Protein AF-A0A524MQ37-F1 (afdb_monomer)

Secondary structure (DSSP, 8-state):
--HHHHHHHHHHHHTSTTEEEEEEETTTTEEEEEES-HHHHHHHHHHTT----

Solvent-accessible surface area (backbone atoms only — not comparable to full-atom values): 3263 Å² total; per-residue (Å²): 125,75,68,63,53,47,57,50,51,47,55,48,40,62,69,36,72,65,40,77,46,72,47,72,39,77,89,79,68,40,77,49,72,39,66,45,51,71,68,59,42,51,52,37,36,46,74,74,73,42,91,85,132

pLDDT: mean 83.3, std 9.7, range [49.81, 93.56]

Radius of gyration: 10.05 Å; Cα contacts (8 Å, |Δi|>4): 66; chains: 1; bounding box: 22×19×22 Å

Nearest PDB structures (foldseek):
  2xmw-assembly1_A  TM=9.412E-01  e=1.265E-01  Synechocystis sp. PCC 6803
  4a48-assembly1_A  TM=9.272E-01  e=2.024E-01  Synechocystis sp. PCC 6803
  1fvs-assembly1_A  TM=8.792E-01  e=1.654E-01  Saccharomyces cerevisiae
  2kt2-assembly1_A  TM=8.118E-01  e=2.024E-01  Pseudomonas aeruginosa
  7bnt-assembly1_A  TM=7.588E-01  e=5.927E-01  synthetic construct

Sequence (53 aa):
SCGHCKNAIESEVSTVDGVVAVAVDVEAKLVTVSGGDDLAIRAAIDDAGYDVA

Foldseek 3Di:
DLVVLQCLLQVQLVPAPQWDDWDQDSPVRDIDTDTHDPVSSQVSCVVSVDHDD

Mean predicted aligned error: 4.45 Å

Structure (mmCIF, N/CA/C/O backbone):
data_AF-A0A524MQ37-F1
#
_entry.id   AF-A0A524MQ37-F1
#
loop_
_atom_site.group_PDB
_atom_site.id
_atom_site.type_symbol
_atom_site.label_atom_id
_atom_site.label_alt_id
_atom_site.label_comp_id
_atom_site.label_asym_id
_atom_site.label_entity_id
_atom_site.label_seq_id
_atom_site.pdbx_PDB_ins_code
_atom_site.Cartn_x
_atom_site.Cartn_y
_atom_site.Cartn_z
_atom_site.occupancy
_atom_site.B_iso_or_equiv
_atom_site.auth_seq_id
_atom_site.auth_comp_id
_atom_site.auth_asym_id
_atom_site.auth_atom_id
_atom_site.pdbx_PDB_model_num
ATOM 1 N N . SER A 1 1 ? -11.760 9.734 11.858 1.00 49.81 1 SER A N 1
ATOM 2 C CA . SER A 1 1 ? -12.092 9.612 10.427 1.00 49.81 1 SER A CA 1
ATOM 3 C C . SER A 1 1 ? -11.472 8.320 9.934 1.00 49.81 1 SER A C 1
ATOM 5 O O . SER A 1 1 ? -10.291 8.316 9.640 1.00 49.81 1 SER A O 1
ATOM 7 N N . CYS A 1 2 ? -12.212 7.209 9.948 1.00 59.06 2 CYS A N 1
ATOM 8 C CA . CYS A 1 2 ? -11.666 5.909 9.525 1.00 59.06 2 CYS A CA 1
ATOM 9 C C . CYS A 1 2 ? -11.883 5.651 8.020 1.00 59.06 2 CYS A C 1
ATOM 11 O O . CYS A 1 2 ? -11.168 4.861 7.419 1.00 59.06 2 CYS A O 1
ATOM 13 N N . GLY A 1 3 ? -12.825 6.365 7.385 1.00 56.75 3 GLY A N 1
ATOM 14 C CA . GLY A 1 3 ? -13.099 6.251 5.946 1.00 56.75 3 GLY A CA 1
ATOM 15 C C . GLY A 1 3 ? -12.067 6.934 5.038 1.00 56.75 3 GLY A C 1
ATOM 16 O O . GLY A 1 3 ? -11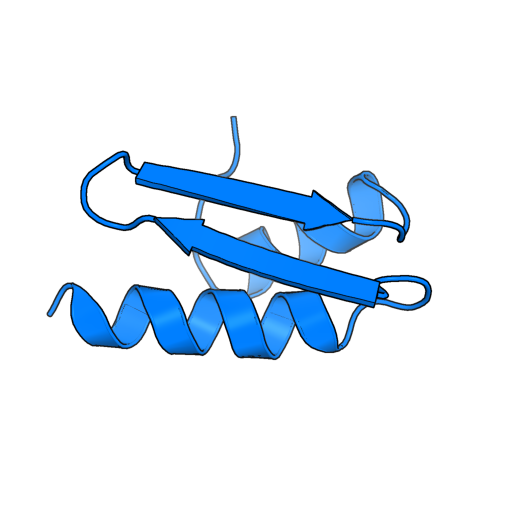.867 6.486 3.916 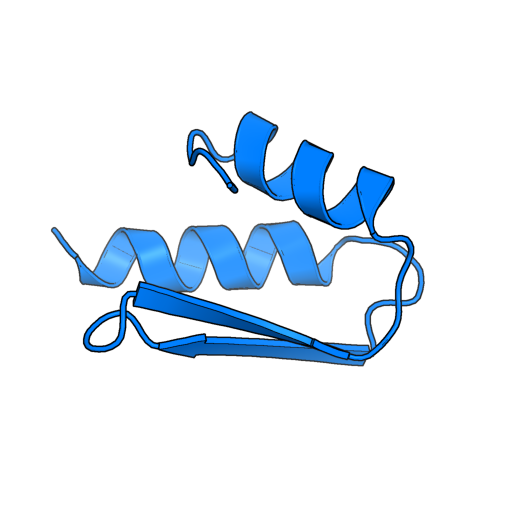1.00 56.75 3 GLY A O 1
ATOM 17 N N . HIS A 1 4 ? -11.366 7.970 5.520 1.00 63.06 4 HIS A N 1
ATOM 18 C CA . HIS A 1 4 ? -10.283 8.603 4.750 1.00 63.06 4 HIS A CA 1
ATOM 19 C C . HIS A 1 4 ? -9.063 7.685 4.600 1.00 63.06 4 HIS A C 1
ATOM 21 O O . HIS A 1 4 ? -8.366 7.769 3.596 1.00 63.06 4 HIS A O 1
ATOM 27 N N . CYS A 1 5 ? -8.844 6.779 5.558 1.00 69.00 5 CYS A N 1
ATOM 28 C CA . CYS A 1 5 ? -7.728 5.840 5.522 1.00 69.00 5 CYS A CA 1
ATOM 29 C C . CYS A 1 5 ? -7.887 4.808 4.406 1.00 69.00 5 CYS A C 1
ATOM 31 O O . CYS A 1 5 ? -6.927 4.519 3.704 1.00 69.00 5 CYS A O 1
ATOM 33 N N . LYS A 1 6 ? -9.116 4.321 4.183 1.00 75.88 6 LYS A N 1
ATOM 34 C CA . LYS A 1 6 ? -9.409 3.343 3.128 1.00 75.88 6 LYS A CA 1
ATOM 35 C C . LYS A 1 6 ? -9.030 3.864 1.745 1.00 75.88 6 LYS A C 1
ATOM 37 O O . LYS A 1 6 ? -8.238 3.240 1.053 1.00 75.88 6 LYS A O 1
ATOM 42 N N . ASN A 1 7 ? -9.589 5.014 1.368 1.00 80.31 7 ASN A N 1
ATOM 43 C CA . ASN A 1 7 ? -9.375 5.568 0.034 1.00 80.31 7 ASN A CA 1
ATOM 44 C C . ASN A 1 7 ? -7.925 6.008 -0.181 1.00 80.31 7 ASN A C 1
ATOM 46 O O . ASN A 1 7 ? -7.428 5.856 -1.288 1.00 80.31 7 ASN A O 1
ATOM 50 N N . ALA A 1 8 ? -7.256 6.533 0.852 1.00 82.75 8 ALA A N 1
ATOM 51 C CA . ALA A 1 8 ? -5.845 6.891 0.751 1.00 82.75 8 ALA A CA 1
ATOM 52 C C . ALA A 1 8 ? -4.986 5.653 0.451 1.00 82.75 8 ALA A C 1
ATOM 54 O O . ALA A 1 8 ? -4.277 5.636 -0.547 1.00 82.75 8 ALA A O 1
ATOM 55 N N . ILE A 1 9 ? -5.128 4.586 1.244 1.00 81.88 9 ILE A N 1
ATOM 56 C CA . ILE A 1 9 ? -4.351 3.352 1.065 1.00 81.88 9 ILE A CA 1
ATOM 57 C C . ILE A 1 9 ? -4.670 2.687 -0.281 1.00 81.88 9 ILE A C 1
ATOM 59 O O . ILE A 1 9 ? -3.754 2.296 -0.997 1.00 81.88 9 ILE A O 1
ATOM 63 N N . GLU A 1 10 ? -5.949 2.570 -0.659 1.00 85.56 10 GLU A N 1
ATOM 64 C CA . GLU A 1 10 ? -6.317 1.980 -1.956 1.00 85.56 10 GLU A CA 1
ATOM 65 C C . GLU A 1 10 ? -5.742 2.779 -3.126 1.00 85.56 10 GLU A C 1
ATOM 67 O O . GLU A 1 10 ? -5.208 2.180 -4.057 1.00 85.56 10 GLU A O 1
ATOM 72 N N . SER A 1 11 ? -5.823 4.112 -3.074 1.00 85.12 11 SER A N 1
ATOM 73 C CA . SER A 1 11 ? -5.329 4.964 -4.153 1.00 85.12 11 SER A CA 1
ATOM 74 C C . SER A 1 11 ? -3.815 4.848 -4.291 1.00 85.12 11 SER A C 1
ATOM 76 O O . SER A 1 11 ? -3.351 4.572 -5.392 1.00 85.12 11 SER A O 1
ATOM 78 N N . GLU A 1 12 ? -3.059 4.972 -3.199 1.00 86.50 12 GLU A N 1
ATOM 79 C CA . GLU A 1 12 ? -1.592 4.910 -3.229 1.00 86.50 12 GLU A CA 1
ATOM 80 C C . GLU A 1 12 ? -1.089 3.528 -3.666 1.00 86.50 12 GLU A C 1
ATOM 82 O O . GLU A 1 12 ? -0.314 3.422 -4.617 1.00 86.50 12 GLU A O 1
ATOM 87 N N . VAL A 1 13 ? -1.605 2.443 -3.076 1.00 87.00 13 VAL A N 1
ATOM 88 C CA . VAL A 1 13 ? -1.171 1.076 -3.421 1.00 87.00 13 VAL A CA 1
ATOM 89 C C . VAL A 1 13 ? -1.555 0.702 -4.854 1.00 87.00 13 VAL A C 1
ATOM 91 O O . VAL A 1 13 ? -0.821 -0.030 -5.513 1.00 87.00 13 VAL A O 1
ATOM 94 N N . SER A 1 14 ? -2.666 1.227 -5.381 1.00 87.00 14 SER A N 1
ATOM 95 C CA . SER A 1 14 ? -3.052 0.981 -6.777 1.00 87.00 14 SER A CA 1
ATOM 96 C C . SER A 1 14 ? -2.112 1.618 -7.806 1.00 87.00 14 SER A C 1
ATOM 98 O O . SER A 1 14 ? -2.140 1.216 -8.968 1.00 87.00 14 SER A O 1
ATOM 100 N N . THR A 1 15 ? -1.277 2.583 -7.400 1.00 87.81 15 THR A N 1
ATOM 101 C CA . THR A 1 15 ? -0.263 3.185 -8.282 1.00 87.81 15 THR A CA 1
ATOM 102 C C . THR A 1 15 ? 1.004 2.345 -8.409 1.00 87.81 15 THR A C 1
ATOM 104 O O . THR A 1 15 ? 1.818 2.604 -9.294 1.00 87.81 15 THR A O 1
ATOM 107 N N . VAL A 1 16 ? 1.181 1.339 -7.547 1.00 90.56 16 VAL A N 1
ATOM 108 C CA . VAL A 1 16 ? 2.372 0.494 -7.550 1.00 90.56 16 VAL A CA 1
ATOM 109 C C . VAL A 1 16 ? 2.357 -0.429 -8.766 1.00 90.56 16 VAL A C 1
ATOM 111 O 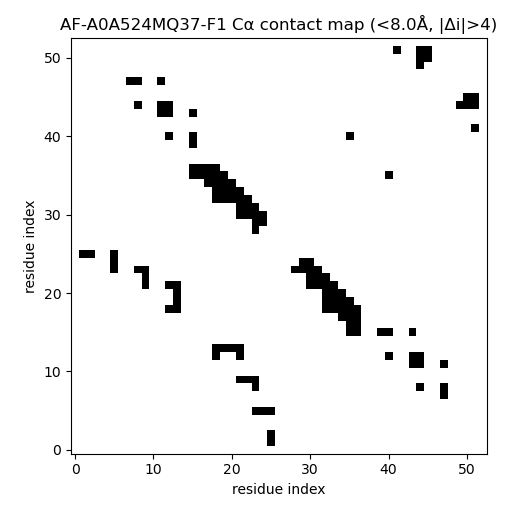O . VAL A 1 16 ? 1.394 -1.158 -9.016 1.00 90.56 16 VAL A O 1
ATOM 114 N N . ASP A 1 17 ? 3.460 -0.432 -9.513 1.00 91.19 17 ASP A N 1
ATOM 115 C CA . ASP A 1 17 ? 3.599 -1.255 -10.710 1.00 91.19 17 ASP A CA 1
ATOM 116 C C . ASP A 1 17 ? 3.377 -2.745 -10.413 1.00 91.19 17 ASP A C 1
ATOM 118 O O . ASP A 1 17 ? 3.943 -3.333 -9.489 1.00 91.19 17 ASP A O 1
ATOM 122 N N . GLY A 1 18 ? 2.547 -3.375 -11.245 1.00 91.00 18 GLY A N 1
ATOM 123 C CA . GLY A 1 18 ? 2.204 -4.792 -11.137 1.00 91.00 18 GLY A CA 1
ATOM 124 C C . GLY A 1 18 ? 1.063 -5.102 -10.168 1.00 91.00 18 GLY A C 1
ATOM 125 O O . GLY A 1 18 ? 0.612 -6.252 -10.149 1.00 91.00 18 GLY A O 1
ATOM 126 N N . VAL A 1 19 ? 0.563 -4.123 -9.407 1.00 93.56 19 VAL A N 1
ATOM 127 C CA . VAL A 1 19 ? -0.659 -4.291 -8.612 1.00 93.56 19 VAL A CA 1
ATOM 128 C C . VAL A 1 19 ? -1.861 -4.404 -9.546 1.00 93.56 19 VAL A C 1
ATOM 130 O O . VAL A 1 19 ? -2.077 -3.581 -10.431 1.00 93.56 19 VAL A O 1
ATOM 133 N N . VAL A 1 20 ? -2.658 -5.452 -9.348 1.00 91.88 20 VAL A N 1
ATOM 134 C CA . VAL A 1 20 ? -3.871 -5.730 -10.137 1.00 91.88 20 VAL A CA 1
ATOM 135 C C . VAL A 1 20 ? -5.145 -5.549 -9.327 1.00 91.88 20 VAL A C 1
ATOM 137 O O . VAL A 1 20 ? -6.194 -5.252 -9.896 1.00 91.88 20 VAL A O 1
ATOM 140 N N . ALA A 1 21 ? -5.074 -5.725 -8.009 1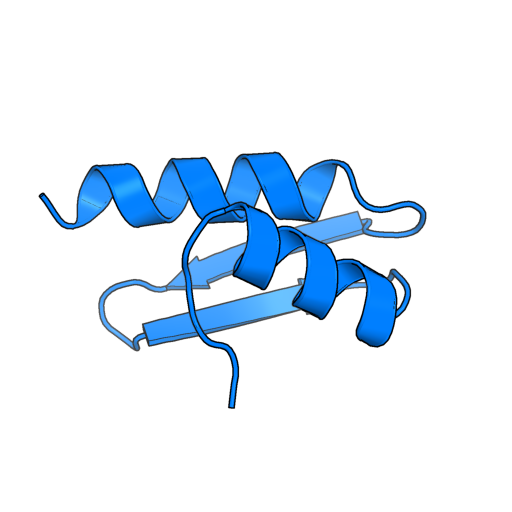.00 88.38 21 ALA A N 1
ATOM 141 C CA . ALA A 1 21 ? -6.197 -5.471 -7.121 1.00 88.38 21 ALA A CA 1
ATOM 142 C C . ALA A 1 21 ? -5.714 -5.102 -5.719 1.00 88.38 21 ALA A C 1
ATOM 144 O O . ALA A 1 21 ? -4.747 -5.675 -5.219 1.00 88.38 21 ALA A O 1
ATOM 145 N N . VAL A 1 22 ? -6.445 -4.194 -5.077 1.00 90.69 22 VAL A N 1
ATOM 146 C CA . VAL A 1 22 ? -6.278 -3.825 -3.670 1.00 90.69 22 VAL A CA 1
ATOM 147 C C . VAL A 1 22 ? -7.645 -3.905 -3.007 1.00 90.69 22 VAL A C 1
ATOM 149 O O . VAL A 1 22 ? -8.627 -3.398 -3.546 1.00 90.69 22 VAL A O 1
ATOM 152 N N . ALA A 1 23 ? -7.710 -4.548 -1.849 1.00 87.75 23 ALA A N 1
ATOM 153 C CA . ALA A 1 23 ? -8.895 -4.588 -1.010 1.00 87.75 23 ALA A CA 1
ATOM 154 C C . ALA A 1 23 ? -8.515 -4.177 0.411 1.00 87.75 23 ALA A C 1
ATOM 156 O O . ALA A 1 23 ? -7.702 -4.841 1.056 1.00 87.75 23 ALA A O 1
ATOM 157 N N . VAL A 1 24 ? -9.105 -3.085 0.894 1.00 86.31 24 VAL A N 1
ATOM 158 C CA . VAL A 1 24 ? -8.884 -2.596 2.258 1.00 86.31 24 VAL A CA 1
ATOM 159 C C . VAL A 1 24 ? -10.113 -2.867 3.116 1.00 86.31 24 VAL A C 1
ATOM 161 O O . VAL A 1 24 ? -11.192 -2.317 2.879 1.00 86.31 24 VAL A O 1
ATOM 164 N N . ASP A 1 25 ? -9.924 -3.680 4.149 1.00 85.19 25 ASP A N 1
ATOM 165 C CA . ASP A 1 25 ? -10.891 -3.925 5.209 1.00 85.19 25 ASP A CA 1
ATOM 166 C C . ASP A 1 25 ? -10.480 -3.140 6.462 1.00 85.19 25 ASP A C 1
ATOM 168 O O . ASP A 1 25 ? -9.543 -3.494 7.178 1.00 85.19 25 ASP A O 1
ATOM 172 N N . VAL A 1 26 ? -11.177 -2.034 6.722 1.00 79.81 26 VAL A N 1
ATOM 173 C CA . VAL A 1 26 ? -10.892 -1.153 7.865 1.00 79.81 26 VAL A CA 1
ATOM 174 C C . VAL A 1 26 ? -11.395 -1.750 9.184 1.00 79.81 26 VAL A C 1
ATOM 176 O O . VAL A 1 26 ? -10.827 -1.450 10.235 1.00 79.81 26 VAL A O 1
ATOM 179 N N . GLU A 1 27 ? -12.432 -2.593 9.153 1.00 81.94 27 GLU A N 1
ATOM 180 C CA . GLU A 1 27 ? -12.963 -3.251 10.354 1.00 81.94 27 GLU A CA 1
ATOM 181 C C . GLU A 1 27 ? -12.007 -4.351 10.822 1.00 81.94 27 GLU A C 1
ATOM 183 O O . GLU A 1 27 ? -11.647 -4.402 12.000 1.00 81.94 27 GLU A O 1
ATOM 188 N N . ALA A 1 28 ? -11.532 -5.172 9.882 1.00 83.81 28 ALA A N 1
ATOM 189 C CA . ALA A 1 28 ? -10.527 -6.201 10.125 1.00 83.81 28 ALA A CA 1
ATOM 190 C C . ALA A 1 28 ? -9.093 -5.648 10.206 1.00 83.81 28 ALA A C 1
ATOM 192 O O . ALA A 1 28 ? -8.188 -6.376 10.609 1.00 83.81 28 ALA A O 1
ATOM 193 N N . LYS A 1 29 ? -8.882 -4.374 9.840 1.00 82.75 29 LYS A N 1
ATOM 194 C CA . LYS A 1 29 ? -7.563 -3.731 9.702 1.00 82.75 29 LYS A CA 1
ATOM 195 C C . LYS A 1 29 ? -6.621 -4.523 8.789 1.00 82.75 29 LYS A C 1
ATOM 197 O O . LYS A 1 29 ? -5.448 -4.703 9.105 1.00 82.75 29 LYS A O 1
ATOM 202 N N . LEU A 1 30 ? -7.150 -5.010 7.670 1.00 84.31 30 LEU A N 1
ATOM 203 C CA . LEU A 1 30 ? -6.436 -5.857 6.725 1.00 84.31 30 LEU A CA 1
ATOM 204 C C . LEU A 1 30 ? -6.391 -5.199 5.346 1.00 84.31 30 L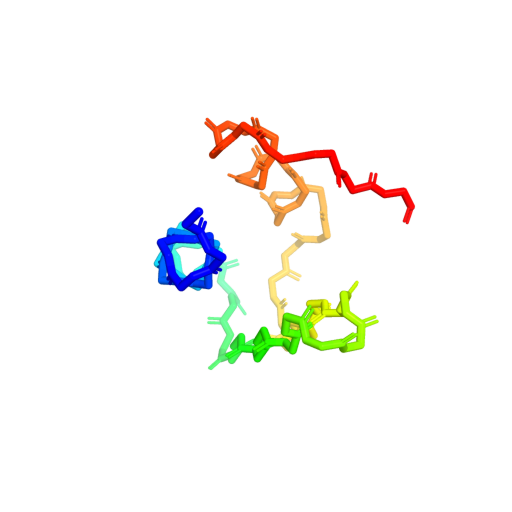EU A C 1
ATOM 206 O O . LEU A 1 30 ? -7.418 -4.784 4.812 1.00 84.31 30 LEU A O 1
ATOM 210 N N . VAL A 1 31 ? -5.203 -5.155 4.748 1.00 86.31 31 VAL A N 1
ATOM 211 C CA . VAL A 1 31 ? -5.008 -4.758 3.350 1.00 86.31 31 VAL A CA 1
ATOM 212 C C . VAL A 1 31 ? -4.587 -5.995 2.575 1.00 86.31 31 VAL A C 1
ATOM 214 O O . VAL A 1 31 ? -3.584 -6.626 2.894 1.00 86.31 31 VAL A O 1
ATOM 217 N N . THR A 1 32 ? -5.374 -6.364 1.571 1.00 89.62 32 THR A N 1
ATOM 218 C CA . THR A 1 32 ? -5.063 -7.476 0.672 1.00 89.62 32 THR A CA 1
ATOM 219 C C . THR A 1 32 ? -4.684 -6.913 -0.685 1.00 89.62 32 THR A C 1
ATOM 221 O O . THR A 1 32 ? -5.486 -6.223 -1.314 1.00 89.62 32 THR A O 1
ATOM 224 N N . VAL A 1 33 ? -3.476 -7.226 -1.145 1.00 91.38 33 VAL A N 1
ATOM 225 C CA . VAL A 1 33 ? -2.968 -6.797 -2.451 1.00 91.38 33 VAL A CA 1
ATOM 226 C C . VAL A 1 33 ? -2.736 -8.023 -3.321 1.00 91.38 33 VAL A C 1
ATOM 228 O O . VAL A 1 33 ? -2.225 -9.041 -2.860 1.00 91.38 33 VAL A O 1
ATOM 231 N N . SER A 1 34 ? -3.159 -7.943 -4.577 1.00 92.62 34 SER A N 1
ATOM 232 C CA . SER A 1 34 ? -2.876 -8.952 -5.595 1.00 92.62 34 SER A CA 1
ATOM 233 C C . SER A 1 34 ? -1.903 -8.375 -6.613 1.00 92.62 34 SER A C 1
ATOM 235 O O . SER A 1 34 ? -2.184 -7.335 -7.210 1.00 92.62 34 SER A O 1
ATOM 237 N N . GLY A 1 35 ? -0.797 -9.085 -6.838 1.00 93.12 35 GLY A N 1
ATOM 238 C CA . GLY A 1 35 ? 0.290 -8.633 -7.706 1.00 93.12 35 GLY A CA 1
ATOM 239 C C . GLY A 1 35 ? 1.179 -7.573 -7.053 1.00 93.12 35 GLY A C 1
ATOM 240 O O . GLY A 1 35 ? 1.022 -7.260 -5.877 1.00 93.12 35 GLY A O 1
ATOM 241 N N . GLY A 1 36 ? 2.101 -7.035 -7.846 1.00 91.69 36 GLY A N 1
ATOM 242 C CA . GLY A 1 36 ? 3.069 -6.029 -7.419 1.00 91.69 36 GLY A CA 1
ATOM 243 C C . GLY A 1 36 ? 4.246 -6.601 -6.634 1.00 91.69 36 GLY A C 1
ATOM 244 O O . GLY A 1 36 ? 4.304 -7.791 -6.316 1.00 91.69 36 GLY A O 1
ATOM 245 N N . ASP A 1 37 ? 5.207 -5.728 -6.363 1.00 92.06 37 ASP A N 1
ATOM 246 C CA . ASP A 1 37 ? 6.341 -6.017 -5.494 1.00 92.06 37 ASP A CA 1
ATOM 247 C 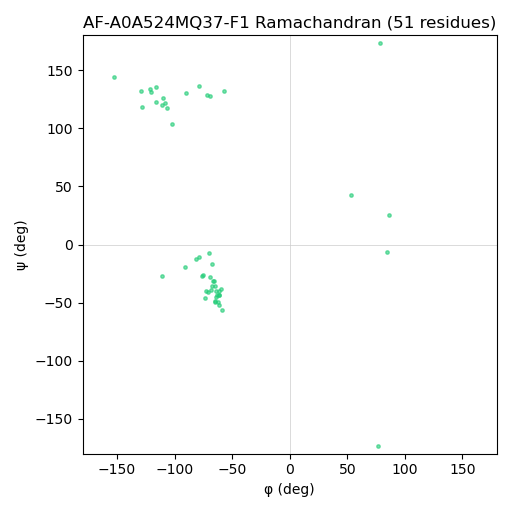C . ASP A 1 37 ? 6.012 -5.640 -4.041 1.00 92.06 37 ASP A C 1
ATOM 249 O O . ASP A 1 37 ? 5.546 -4.534 -3.769 1.00 92.06 37 ASP A O 1
ATOM 253 N N . ASP A 1 38 ? 6.261 -6.559 -3.104 1.00 88.25 38 ASP A N 1
ATOM 254 C CA . ASP A 1 38 ? 5.932 -6.386 -1.681 1.00 88.25 38 ASP A CA 1
ATOM 255 C C . ASP A 1 38 ? 6.638 -5.176 -1.049 1.00 88.25 38 ASP A C 1
ATOM 257 O O . ASP A 1 38 ? 6.027 -4.444 -0.269 1.00 88.25 38 ASP A O 1
ATOM 261 N N . LEU A 1 39 ? 7.899 -4.916 -1.414 1.00 89.88 39 LEU A N 1
ATOM 262 C CA . LEU A 1 39 ? 8.644 -3.776 -0.878 1.00 89.88 39 LEU A CA 1
ATOM 263 C C . LEU A 1 39 ? 8.102 -2.460 -1.434 1.00 89.88 39 LEU A C 1
ATOM 265 O O . LEU A 1 39 ? 7.965 -1.498 -0.681 1.00 89.88 39 LEU A O 1
ATOM 269 N N . ALA A 1 40 ? 7.759 -2.418 -2.724 1.00 90.25 40 ALA A N 1
ATOM 270 C CA . ALA A 1 40 ? 7.148 -1.242 -3.339 1.00 90.25 40 ALA A CA 1
ATOM 271 C C . ALA A 1 40 ? 5.766 -0.930 -2.740 1.00 90.25 40 ALA A C 1
ATOM 273 O O . ALA A 1 40 ? 5.458 0.229 -2.467 1.00 90.25 40 ALA A O 1
ATOM 274 N N . ILE A 1 41 ? 4.961 -1.964 -2.475 1.00 90.00 41 ILE A N 1
ATOM 275 C CA . ILE A 1 41 ? 3.659 -1.837 -1.808 1.00 90.00 41 ILE A CA 1
ATOM 276 C C . ILE A 1 41 ? 3.829 -1.273 -0.396 1.00 90.00 41 ILE A C 1
ATOM 278 O O . ILE A 1 41 ? 3.156 -0.311 -0.038 1.00 90.00 41 ILE A O 1
ATOM 282 N N . ARG A 1 42 ? 4.739 -1.839 0.404 1.00 88.62 42 ARG A N 1
ATOM 283 C CA . ARG A 1 42 ? 5.000 -1.368 1.772 1.00 88.62 42 ARG A CA 1
ATOM 284 C C . ARG A 1 42 ? 5.505 0.072 1.796 1.00 88.62 42 ARG A C 1
ATOM 286 O O . ARG A 1 42 ? 4.990 0.868 2.569 1.00 88.62 42 ARG A O 1
ATOM 293 N N . ALA A 1 43 ? 6.420 0.429 0.895 1.00 89.25 43 ALA A N 1
ATOM 294 C CA . ALA A 1 43 ? 6.918 1.797 0.775 1.00 89.25 43 ALA A CA 1
ATOM 295 C C . ALA A 1 43 ? 5.807 2.803 0.427 1.00 89.25 43 ALA A C 1
ATOM 297 O O . ALA A 1 43 ? 5.781 3.892 0.992 1.00 89.25 43 ALA A O 1
ATOM 298 N N . ALA A 1 44 ? 4.871 2.441 -0.458 1.00 88.12 44 ALA A N 1
ATOM 299 C CA . ALA A 1 44 ? 3.723 3.291 -0.779 1.00 88.12 44 ALA A CA 1
ATOM 300 C C . ALA A 1 44 ? 2.789 3.491 0.429 1.00 88.12 44 ALA A C 1
ATOM 302 O O . ALA A 1 44 ? 2.234 4.571 0.617 1.00 88.12 44 ALA A O 1
ATOM 303 N N . ILE A 1 45 ? 2.625 2.465 1.271 1.00 84.94 45 ILE A N 1
ATOM 304 C CA . ILE A 1 45 ? 1.797 2.552 2.481 1.00 84.94 45 ILE A CA 1
ATOM 305 C C . ILE A 1 45 ? 2.482 3.412 3.561 1.00 84.94 45 ILE A C 1
ATOM 307 O O . ILE A 1 45 ? 1.813 4.247 4.178 1.00 84.94 45 ILE A O 1
ATOM 311 N N . ASP A 1 46 ? 3.802 3.286 3.720 1.00 86.75 46 ASP A N 1
ATOM 312 C CA . ASP A 1 46 ? 4.600 4.134 4.616 1.00 86.75 46 ASP A CA 1
ATOM 313 C C . ASP A 1 46 ? 4.565 5.611 4.182 1.00 86.75 46 ASP A C 1
ATOM 315 O O . ASP A 1 46 ? 4.368 6.494 5.019 1.00 86.75 46 ASP A O 1
ATOM 319 N N . ASP A 1 47 ? 4.692 5.900 2.879 1.00 82.81 47 ASP A N 1
ATOM 320 C CA . ASP A 1 47 ? 4.621 7.269 2.333 1.00 82.81 47 ASP A CA 1
ATOM 321 C C . ASP A 1 47 ? 3.216 7.879 2.496 1.00 82.81 47 ASP A C 1
ATOM 323 O O . ASP A 1 47 ? 3.058 9.071 2.770 1.00 82.81 47 ASP A O 1
ATOM 327 N N . ALA A 1 48 ? 2.180 7.034 2.458 1.00 81.50 48 ALA A N 1
ATOM 328 C CA . ALA A 1 48 ? 0.810 7.403 2.806 1.00 81.50 48 ALA A CA 1
ATOM 329 C C . ALA A 1 48 ? 0.603 7.661 4.318 1.00 81.50 48 ALA A C 1
ATOM 331 O O . ALA A 1 48 ? -0.474 8.117 4.723 1.00 81.50 48 ALA A O 1
ATOM 332 N N . GLY A 1 49 ? 1.613 7.393 5.154 1.00 82.06 49 GLY 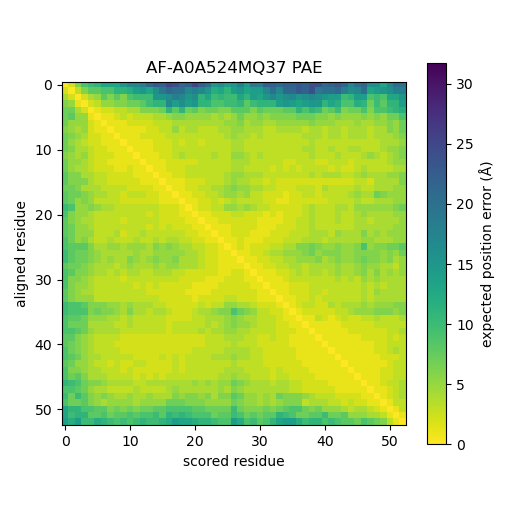A N 1
ATOM 333 C CA . GLY A 1 49 ? 1.608 7.631 6.597 1.00 82.06 49 GLY A CA 1
ATOM 334 C C . GLY A 1 49 ? 1.017 6.492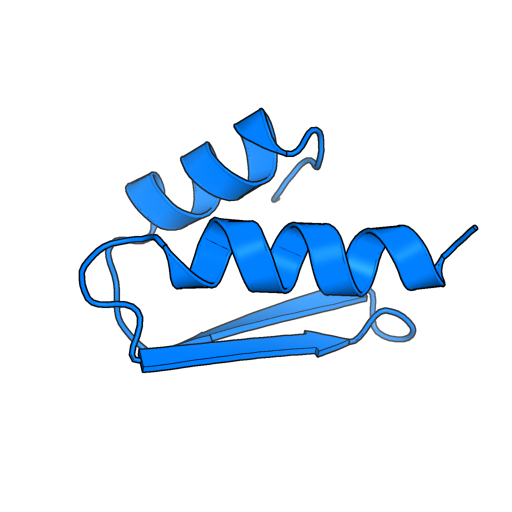 7.430 1.00 82.06 49 GLY A C 1
ATOM 335 O O . GLY A 1 49 ? 0.509 6.751 8.527 1.00 82.06 49 GLY A O 1
ATOM 336 N N . TYR A 1 50 ? 1.048 5.254 6.928 1.00 79.94 50 TYR A N 1
ATOM 337 C CA . TYR A 1 50 ? 0.553 4.069 7.631 1.00 79.94 50 TYR A CA 1
ATOM 338 C C . TYR A 1 50 ? 1.665 3.034 7.811 1.00 79.94 50 TYR A C 1
ATOM 340 O O . TYR A 1 50 ? 2.351 2.698 6.861 1.00 79.94 50 TYR A O 1
ATOM 348 N N . ASP A 1 51 ? 1.789 2.482 9.017 1.00 74.00 51 ASP A N 1
ATOM 349 C CA . ASP A 1 51 ? 2.715 1.379 9.296 1.00 74.00 51 ASP A CA 1
ATOM 350 C C . ASP A 1 51 ? 2.139 0.036 8.818 1.00 74.00 51 ASP A C 1
ATOM 352 O O . ASP A 1 51 ? 0.974 -0.286 9.092 1.00 74.00 51 ASP A O 1
ATOM 356 N N . VAL A 1 52 ? 2.980 -0.784 8.183 1.00 71.50 52 VAL A N 1
ATOM 357 C CA . VAL A 1 52 ? 2.677 -2.177 7.813 1.00 71.5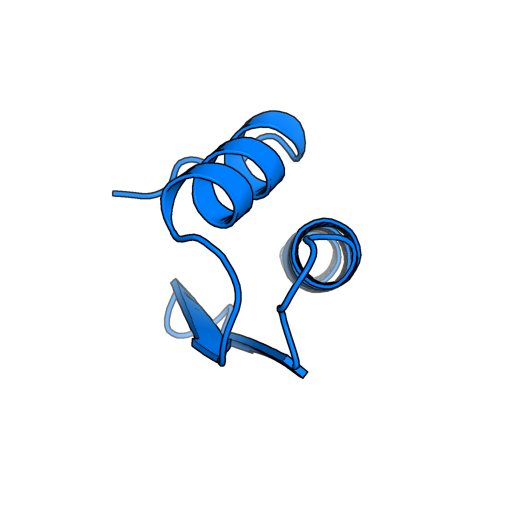0 52 VAL A CA 1
ATOM 358 C C . VAL A 1 52 ? 3.621 -3.116 8.564 1.00 71.50 52 VAL A C 1
ATOM 360 O O . VAL A 1 52 ? 4.837 -3.008 8.429 1.00 71.50 52 VAL A O 1
ATOM 363 N N . ALA A 1 53 ? 3.065 -4.052 9.339 1.00 63.41 53 ALA A N 1
ATOM 364 C CA . ALA A 1 53 ? 3.813 -5.040 10.127 1.00 63.41 53 ALA A CA 1
ATOM 365 C C . ALA A 1 53 ? 3.695 -6.457 9.552 1.00 63.41 53 ALA A C 1
ATOM 367 O O . ALA A 1 53 ? 2.607 -6.797 9.032 1.00 63.41 53 ALA A O 1
#